Protein AF-A0A3E0I790-F1 (afdb_monomer_lite)

Organism: NCBI:txid1045776

InterPro domains:
  IPR012951 Berberine/berberine-like [PF08031] (32-74)
  IPR016169 FAD-binding, type PCMH, subdomain 2 [G3DSA:3.30.465.10] (44-74)

Secondary structure (DSSP, 8-state):
--------HHHHHHHHHHHHHHHHHHH-S---TTS--TT-TTHHHHHHGGGHHHHHHHHHHH-TT-TT--TT--

Radius of gyration: 16.36 Å; chains: 1; bounding box: 40×33×42 Å

Structure (mmCIF, N/CA/C/O backbone):
data_AF-A0A3E0I790-F1
#
_entry.id   AF-A0A3E0I790-F1
#
loop_
_atom_site.group_PDB
_atom_site.id
_atom_site.type_symbol
_atom_site.label_atom_id
_atom_site.label_alt_id
_atom_site.label_comp_id
_atom_site.label_asym_id
_atom_site.label_entity_id
_atom_site.label_seq_id
_atom_site.pdbx_PDB_ins_code
_atom_site.Cartn_x
_atom_site.Cartn_y
_atom_site.Cartn_z
_atom_site.occupancy
_atom_site.B_iso_or_equiv
_atom_site.auth_seq_id
_atom_site.auth_comp_id
_atom_site.auth_asym_id
_atom_site.auth_atom_id
_atom_site.pdbx_PDB_model_num
ATOM 1 N N . MET A 1 1 ? 27.766 16.342 -24.827 1.00 37.12 1 MET A N 1
ATOM 2 C CA . MET A 1 1 ? 26.597 15.440 -24.785 1.00 37.12 1 MET A CA 1
ATOM 3 C C . MET A 1 1 ? 25.989 15.538 -23.392 1.00 37.12 1 MET A C 1
ATOM 5 O O . MET A 1 1 ? 26.569 15.030 -22.443 1.00 37.12 1 MET A O 1
ATOM 9 N N . THR A 1 2 ? 24.919 16.303 -23.227 1.00 39.16 2 THR A N 1
ATOM 10 C CA . THR A 1 2 ? 24.288 16.575 -21.928 1.00 39.16 2 THR A CA 1
ATOM 11 C C . THR A 1 2 ? 23.371 15.410 -21.555 1.00 39.16 2 THR A C 1
ATOM 13 O O . THR A 1 2 ? 22.295 15.278 -22.126 1.00 39.16 2 THR A O 1
ATOM 16 N N . ASN A 1 3 ? 23.786 14.556 -20.615 1.00 44.00 3 ASN A N 1
ATOM 17 C CA . ASN A 1 3 ? 22.895 13.560 -20.020 1.00 44.00 3 ASN A CA 1
ATOM 18 C C . ASN A 1 3 ? 22.185 14.202 -18.821 1.00 44.00 3 ASN A C 1
ATOM 20 O O . ASN A 1 3 ? 22.745 14.301 -17.732 1.00 44.00 3 ASN A O 1
ATOM 24 N N . GLN A 1 4 ? 20.981 14.716 -19.043 1.00 55.12 4 GLN A N 1
ATOM 25 C CA . GLN A 1 4 ? 20.105 15.224 -17.989 1.00 55.12 4 GLN A CA 1
ATOM 26 C C . GLN A 1 4 ? 18.814 14.417 -18.047 1.00 55.12 4 GLN A C 1
ATOM 28 O O . GLN A 1 4 ? 17.811 14.860 -18.601 1.00 55.12 4 GLN A O 1
ATOM 33 N N . VAL A 1 5 ? 18.852 13.208 -17.490 1.00 59.53 5 VAL A N 1
ATOM 34 C CA . VAL A 1 5 ? 17.631 12.459 -17.204 1.00 59.53 5 VAL A CA 1
ATOM 35 C C . VAL A 1 5 ? 16.981 13.138 -16.001 1.00 59.53 5 VAL A C 1
ATOM 37 O O . VAL A 1 5 ? 17.379 12.926 -14.860 1.00 59.53 5 VAL A O 1
ATOM 40 N N . ARG A 1 6 ? 16.007 14.014 -16.248 1.00 57.44 6 ARG A N 1
ATOM 41 C CA . ARG A 1 6 ? 15.013 14.356 -15.227 1.00 57.44 6 ARG A CA 1
ATOM 42 C C . ARG A 1 6 ? 13.865 13.364 -15.370 1.00 57.44 6 ARG A C 1
ATOM 44 O O . ARG A 1 6 ? 12.810 13.730 -15.872 1.00 57.44 6 ARG A O 1
ATOM 51 N N . THR A 1 7 ? 14.083 12.104 -14.999 1.00 70.12 7 THR A N 1
ATOM 52 C CA . THR A 1 7 ? 12.977 11.157 -14.832 1.00 70.12 7 THR A CA 1
ATOM 53 C C . THR A 1 7 ? 12.221 11.595 -13.592 1.00 70.12 7 THR A C 1
ATOM 55 O O . THR A 1 7 ? 12.790 11.717 -12.505 1.00 70.12 7 THR A O 1
ATOM 58 N N . THR A 1 8 ? 10.937 11.901 -13.744 1.00 88.38 8 THR A N 1
ATOM 59 C CA . THR A 1 8 ? 10.085 12.097 -12.574 1.00 88.38 8 THR A CA 1
ATOM 60 C C . THR A 1 8 ? 9.969 10.770 -11.818 1.00 88.38 8 THR A C 1
ATOM 62 O O . THR A 1 8 ? 10.213 9.698 -12.375 1.00 88.38 8 THR A O 1
ATOM 65 N N . THR A 1 9 ? 9.537 10.797 -10.555 1.00 83.88 9 THR A N 1
ATOM 66 C CA . THR A 1 9 ? 9.228 9.556 -9.823 1.00 83.88 9 THR A CA 1
ATOM 67 C C . THR A 1 9 ? 8.190 8.702 -10.563 1.00 83.88 9 THR A C 1
ATOM 69 O O . THR A 1 9 ? 8.232 7.479 -10.479 1.00 83.88 9 THR A O 1
ATOM 72 N N . ALA A 1 10 ? 7.269 9.328 -11.303 1.00 84.44 10 ALA A N 1
ATOM 73 C CA . ALA A 1 10 ? 6.279 8.619 -12.108 1.00 84.44 10 ALA A CA 1
ATOM 74 C C . ALA A 1 10 ? 6.919 7.894 -13.303 1.00 84.44 10 ALA A C 1
ATOM 76 O O . ALA A 1 10 ? 6.562 6.755 -13.590 1.00 84.44 10 ALA A O 1
ATOM 77 N N . ASP A 1 11 ? 7.898 8.517 -13.960 1.00 88.62 11 ASP A N 1
ATOM 78 C CA . ASP A 1 11 ? 8.615 7.886 -15.072 1.00 88.62 11 ASP A CA 1
ATOM 79 C C . ASP A 1 11 ? 9.462 6.707 -14.582 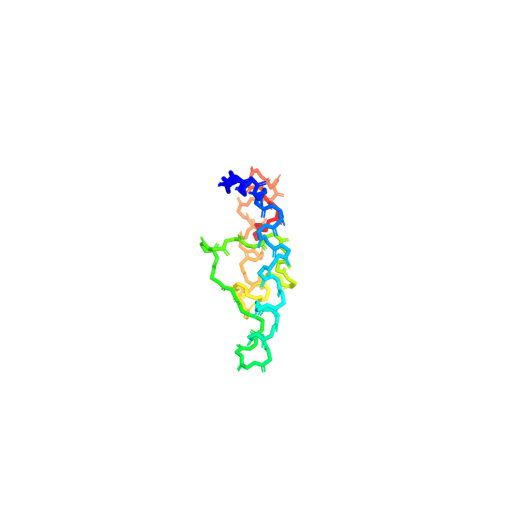1.00 88.62 11 ASP A C 1
ATOM 81 O O . ASP A 1 11 ? 9.398 5.626 -15.159 1.00 88.62 11 ASP A O 1
ATOM 85 N N . ALA A 1 12 ? 10.158 6.870 -13.452 1.00 87.81 12 ALA A N 1
ATOM 86 C CA . ALA A 1 12 ? 10.931 5.790 -12.842 1.00 87.81 12 ALA A CA 1
ATOM 87 C C . ALA A 1 12 ? 10.051 4.587 -12.444 1.00 87.81 12 ALA A C 1
ATOM 89 O O . ALA A 1 12 ? 10.439 3.440 -12.653 1.00 87.81 12 ALA A O 1
ATOM 90 N N . ARG A 1 13 ? 8.845 4.823 -11.905 1.00 86.19 13 ARG A N 1
ATOM 91 C CA . ARG A 1 13 ? 7.886 3.743 -11.599 1.00 86.19 13 ARG A CA 1
ATOM 92 C C . ARG A 1 13 ? 7.426 3.019 -12.854 1.00 86.19 13 ARG A C 1
ATOM 94 O O . ARG A 1 13 ? 7.455 1.792 -12.883 1.00 86.19 13 ARG A O 1
ATOM 101 N N . ARG A 1 14 ? 7.083 3.766 -13.908 1.00 87.44 14 ARG A N 1
ATOM 102 C CA . ARG A 1 14 ? 6.670 3.186 -15.192 1.00 87.44 14 ARG A CA 1
ATOM 103 C C . ARG A 1 14 ? 7.763 2.307 -15.799 1.00 87.44 14 ARG A C 1
ATOM 105 O O . ARG A 1 14 ? 7.451 1.248 -16.333 1.00 87.44 14 ARG A O 1
ATOM 112 N N . GLU A 1 15 ? 9.022 2.725 -15.709 1.00 91.19 15 GLU A N 1
ATOM 113 C CA . GLU A 1 15 ? 10.162 1.934 -16.186 1.00 91.19 15 GLU A CA 1
ATOM 114 C C . GLU A 1 15 ? 10.387 0.659 -15.356 1.00 91.19 15 GLU A C 1
ATOM 116 O O . GLU A 1 15 ? 10.742 -0.379 -15.913 1.00 91.19 15 GLU A O 1
ATOM 121 N N . LEU A 1 16 ? 10.154 0.706 -14.039 1.00 89.75 16 LEU A N 1
ATOM 122 C CA . LEU A 1 16 ? 10.345 -0.436 -13.136 1.00 89.75 16 LEU A CA 1
ATOM 123 C C . LEU A 1 16 ? 9.156 -1.407 -13.088 1.00 89.75 16 LEU A C 1
ATOM 125 O O . LEU A 1 16 ? 9.350 -2.572 -12.731 1.00 89.75 16 LEU A O 1
ATOM 129 N N . ALA A 1 17 ? 7.949 -0.968 -13.456 1.00 88.81 17 ALA A N 1
ATOM 130 C CA . ALA A 1 17 ? 6.730 -1.774 -13.374 1.00 88.81 17 ALA A CA 1
ATOM 131 C C . ALA A 1 17 ? 6.841 -3.145 -14.079 1.00 88.81 17 ALA A C 1
ATOM 133 O O . ALA A 1 17 ? 6.518 -4.145 -13.440 1.00 88.81 17 ALA A O 1
ATOM 134 N N . PRO A 1 18 ? 7.391 -3.270 -15.308 1.00 91.75 18 PRO A N 1
ATOM 135 C CA . PRO A 1 18 ? 7.527 -4.575 -15.959 1.00 91.75 18 PRO A CA 1
ATOM 136 C C . PRO A 1 18 ? 8.444 -5.544 -15.201 1.00 91.75 18 PRO A C 1
ATOM 138 O O . PRO A 1 18 ? 8.199 -6.749 -15.189 1.00 91.75 18 PRO A O 1
ATOM 141 N N . VAL A 1 19 ? 9.496 -5.030 -14.553 1.00 91.44 19 VAL A N 1
ATOM 142 C CA . VAL A 1 19 ? 10.410 -5.845 -13.739 1.00 91.44 19 VAL A CA 1
ATOM 143 C C . VAL A 1 19 ? 9.706 -6.302 -12.465 1.00 91.44 19 VAL A C 1
ATOM 145 O O . VAL A 1 19 ? 9.749 -7.489 -12.144 1.00 91.44 19 VAL A O 1
ATOM 148 N N . ARG A 1 20 ? 9.023 -5.386 -11.764 1.00 88.62 20 ARG A N 1
ATOM 149 C CA . ARG A 1 20 ? 8.212 -5.705 -10.577 1.00 88.62 20 ARG A CA 1
ATOM 150 C C . ARG A 1 20 ? 7.191 -6.800 -10.895 1.00 88.62 20 ARG A C 1
ATOM 152 O O . ARG A 1 20 ? 7.140 -7.809 -10.195 1.00 88.62 20 ARG A O 1
ATOM 159 N N . ASP A 1 21 ? 6.422 -6.620 -11.963 1.00 87.75 21 ASP A N 1
ATOM 160 C CA . ASP A 1 21 ? 5.343 -7.533 -12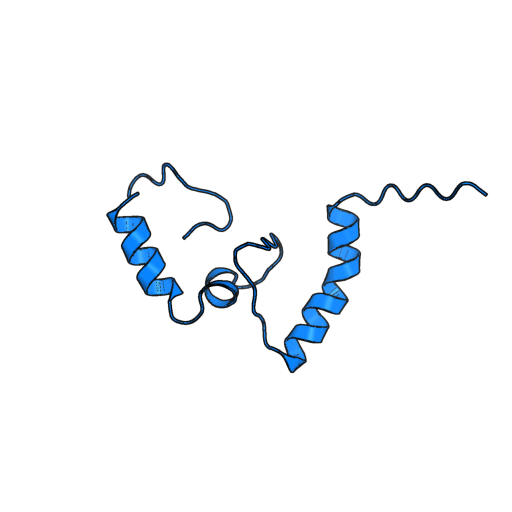.344 1.00 87.75 21 ASP A CA 1
ATOM 161 C C . ASP A 1 21 ? 5.901 -8.891 -12.805 1.00 87.75 21 ASP A C 1
ATOM 163 O O . ASP A 1 21 ? 5.379 -9.940 -12.424 1.00 87.75 21 ASP A O 1
ATOM 167 N N . GLY A 1 22 ? 7.020 -8.893 -13.540 1.00 91.44 22 GLY A N 1
ATOM 168 C CA . GLY A 1 22 ? 7.711 -10.116 -13.956 1.00 91.44 22 GLY A CA 1
ATOM 169 C C . GLY A 1 22 ? 8.243 -10.951 -12.786 1.00 91.44 22 GLY A C 1
ATOM 170 O O . GLY A 1 22 ? 8.170 -12.180 -12.819 1.00 91.44 22 GLY A O 1
ATOM 171 N N . LEU A 1 23 ? 8.724 -10.314 -11.712 1.00 89.88 23 LEU A N 1
ATOM 172 C CA . LEU A 1 23 ? 9.124 -11.019 -10.486 1.00 89.88 23 LEU A CA 1
ATOM 173 C C . LEU A 1 23 ? 7.924 -11.646 -9.761 1.00 89.88 23 LEU A C 1
ATOM 175 O O . LEU A 1 23 ? 8.066 -12.706 -9.146 1.00 89.88 23 LEU A O 1
ATOM 179 N N . GLY A 1 24 ? 6.735 -11.048 -9.885 1.00 87.31 24 GLY A N 1
ATOM 180 C CA . GLY A 1 24 ? 5.494 -11.567 -9.308 1.00 87.31 24 GLY A CA 1
ATOM 181 C C . GLY A 1 24 ? 5.140 -12.983 -9.775 1.00 87.31 24 GLY A C 1
ATOM 182 O O . GLY A 1 24 ? 4.563 -13.748 -9.005 1.00 87.31 24 GLY A O 1
ATOM 183 N N . GLN A 1 25 ? 5.556 -13.388 -10.981 1.00 88.00 25 GLN A N 1
ATOM 184 C CA . GLN A 1 25 ? 5.385 -14.764 -11.468 1.00 88.00 25 GLN A CA 1
ATOM 185 C C . GLN A 1 25 ? 6.108 -15.802 -10.592 1.00 88.00 25 GLN A C 1
ATOM 187 O O . GLN A 1 25 ? 5.642 -16.932 -10.460 1.00 88.00 25 GLN A O 1
ATOM 192 N N . TRP A 1 26 ? 7.250 -15.435 -10.010 1.00 89.88 26 TRP A N 1
ATOM 193 C CA . TRP A 1 26 ? 8.116 -16.353 -9.268 1.00 89.88 26 TRP A CA 1
ATOM 194 C C . TRP A 1 26 ? 7.905 -16.264 -7.760 1.00 89.88 26 TRP A C 1
ATOM 196 O O . TRP A 1 26 ? 7.993 -17.272 -7.063 1.00 89.88 26 TRP A O 1
ATOM 206 N N . PHE A 1 27 ? 7.616 -15.062 -7.261 1.00 87.19 27 PHE A N 1
ATOM 207 C CA . PHE A 1 27 ? 7.542 -14.780 -5.827 1.00 87.19 27 PHE A CA 1
ATOM 208 C C . PHE A 1 27 ? 6.127 -14.452 -5.341 1.00 87.19 27 PHE A C 1
ATOM 210 O O . PHE A 1 27 ? 5.934 -14.241 -4.145 1.00 87.19 27 PHE A O 1
ATOM 217 N N . GLY A 1 28 ? 5.139 -14.414 -6.239 1.00 85.62 28 GLY A N 1
ATOM 218 C CA . GLY A 1 28 ? 3.808 -13.882 -5.960 1.00 85.62 28 GLY A CA 1
ATOM 219 C C . GLY A 1 28 ? 3.803 -12.356 -5.832 1.00 85.62 28 GLY A C 1
ATOM 220 O O . GLY A 1 28 ? 4.848 -11.706 -5.765 1.00 85.62 28 GLY A O 1
ATOM 221 N N . VAL A 1 29 ? 2.606 -11.771 -5.780 1.00 84.62 29 VAL A N 1
ATOM 222 C CA . VAL A 1 29 ? 2.434 -10.335 -5.519 1.00 84.62 29 VAL A CA 1
ATOM 223 C C . VAL A 1 29 ? 2.505 -10.108 -4.011 1.00 84.62 29 VAL A C 1
ATOM 225 O O . VAL A 1 29 ? 1.533 -10.329 -3.293 1.00 84.62 29 VAL A O 1
ATOM 228 N N . ASN A 1 30 ? 3.677 -9.701 -3.533 1.00 87.00 30 ASN A N 1
ATOM 229 C CA . ASN A 1 30 ? 3.950 -9.431 -2.125 1.00 87.00 30 ASN A CA 1
ATOM 230 C C . ASN A 1 30 ? 4.644 -8.076 -1.979 1.00 87.00 30 ASN A C 1
ATOM 232 O O . ASN A 1 30 ? 5.363 -7.632 -2.874 1.00 87.00 30 ASN A O 1
ATOM 236 N N . GLY A 1 31 ? 4.457 -7.432 -0.833 1.00 91.62 31 GLY A N 1
ATOM 237 C CA . GLY A 1 31 ? 5.085 -6.160 -0.518 1.00 91.62 31 GLY A CA 1
ATOM 238 C C . GLY A 1 31 ? 5.487 -6.087 0.945 1.00 91.62 31 GLY A C 1
ATOM 239 O O . GLY A 1 31 ? 4.922 -6.757 1.806 1.00 91.62 31 GLY A O 1
ATOM 240 N N . PHE A 1 32 ? 6.444 -5.215 1.244 1.00 93.69 32 PHE A N 1
ATOM 241 C CA . PHE A 1 32 ? 6.755 -4.840 2.615 1.00 93.69 32 PHE A CA 1
ATOM 242 C C . PHE A 1 32 ? 6.194 -3.447 2.888 1.00 93.69 32 PHE A C 1
ATOM 244 O O . PHE A 1 32 ? 6.485 -2.519 2.141 1.00 93.69 32 PHE A O 1
ATOM 251 N N . VAL A 1 33 ? 5.396 -3.296 3.948 1.00 94.19 33 VAL A N 1
ATOM 252 C CA . VAL A 1 33 ? 4.606 -2.075 4.212 1.00 94.19 33 VAL A CA 1
ATOM 253 C C . VAL A 1 33 ? 5.445 -0.792 4.309 1.00 94.19 33 VAL A C 1
ATOM 255 O O . VAL A 1 33 ? 4.960 0.282 3.973 1.00 94.19 33 VAL A O 1
ATOM 258 N N . ASN A 1 34 ? 6.726 -0.887 4.683 1.00 95.44 34 ASN A N 1
ATOM 259 C CA . ASN A 1 34 ? 7.627 0.274 4.729 1.00 95.44 34 ASN A CA 1
ATOM 260 C C . ASN A 1 34 ? 8.163 0.702 3.348 1.00 95.44 34 ASN A C 1
ATOM 262 O O . ASN A 1 34 ? 8.841 1.723 3.248 1.00 95.44 34 ASN A O 1
ATOM 266 N N . TYR A 1 35 ? 7.858 -0.050 2.288 1.00 92.56 35 TYR A N 1
ATOM 267 C CA . TYR A 1 35 ? 8.144 0.275 0.891 1.00 92.56 35 TYR A CA 1
ATOM 268 C C . TYR A 1 35 ? 6.821 0.442 0.133 1.00 92.56 35 TYR A C 1
ATOM 270 O O . TYR A 1 35 ? 6.399 -0.415 -0.645 1.00 92.56 35 TYR A O 1
ATOM 278 N N . ILE A 1 36 ? 6.143 1.554 0.425 1.00 91.19 36 ILE A N 1
ATOM 279 C CA . ILE A 1 36 ? 4.833 1.894 -0.137 1.00 91.19 36 ILE A CA 1
ATOM 280 C C . ILE A 1 36 ? 4.945 2.080 -1.656 1.00 91.19 36 ILE A C 1
ATOM 282 O O . ILE A 1 36 ? 5.656 2.967 -2.137 1.00 91.19 36 ILE A O 1
ATOM 286 N N . ASP A 1 37 ? 4.200 1.264 -2.396 1.00 91.12 37 ASP A N 1
ATOM 287 C CA . ASP A 1 37 ? 4.052 1.325 -3.844 1.00 91.12 37 ASP A CA 1
ATOM 288 C C . ASP A 1 37 ? 2.592 1.689 -4.177 1.00 91.12 37 ASP A C 1
ATOM 290 O O . ASP A 1 37 ? 1.700 0.841 -4.059 1.00 91.12 37 ASP A O 1
ATOM 294 N N . PRO A 1 38 ? 2.327 2.940 -4.610 1.00 91.12 38 PRO A N 1
ATOM 295 C CA . PRO A 1 38 ? 0.988 3.387 -4.995 1.00 91.12 38 PRO A CA 1
ATOM 296 C C . PRO A 1 38 ? 0.347 2.570 -6.124 1.00 91.12 38 PRO A C 1
ATOM 298 O O . PRO A 1 38 ? -0.867 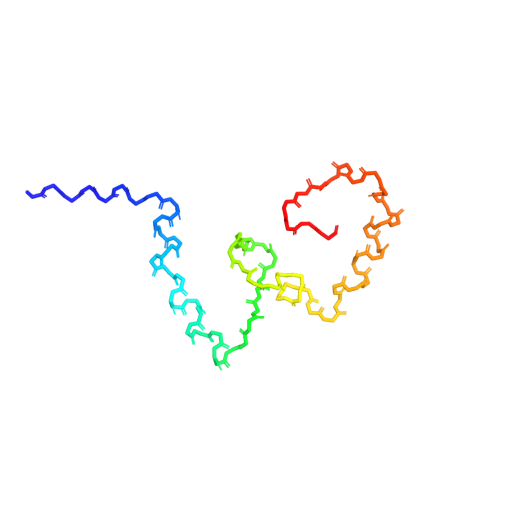2.635 -6.298 1.00 91.12 38 PRO A O 1
ATOM 301 N N . GLU A 1 39 ? 1.147 1.834 -6.898 1.00 88.88 39 GLU A N 1
ATOM 302 C CA . GLU A 1 39 ? 0.708 1.039 -8.045 1.00 88.88 39 GLU A CA 1
ATOM 303 C C . GLU A 1 39 ? 0.579 -0.459 -7.715 1.00 88.88 39 GLU A C 1
ATOM 305 O O . GLU A 1 39 ? 0.248 -1.253 -8.596 1.00 88.88 39 GLU A O 1
ATOM 310 N N . LEU A 1 40 ? 0.813 -0.862 -6.459 1.00 90.06 40 LEU A N 1
ATOM 311 C CA . LEU A 1 40 ? 0.700 -2.256 -6.036 1.00 90.06 40 LEU A CA 1
ATOM 312 C C . LEU A 1 40 ? -0.764 -2.714 -6.040 1.00 90.06 40 LEU A C 1
ATOM 314 O O . LEU A 1 40 ? -1.586 -2.269 -5.229 1.00 90.06 40 LEU A O 1
ATOM 318 N N . ALA A 1 41 ? -1.081 -3.634 -6.950 1.00 88.12 41 ALA A N 1
ATOM 319 C CA . ALA A 1 41 ? -2.380 -4.293 -7.006 1.00 88.12 41 ALA A CA 1
ATOM 320 C C . ALA A 1 41 ? -2.655 -5.073 -5.710 1.00 88.12 41 ALA A C 1
ATOM 322 O O . ALA A 1 41 ? -1.742 -5.637 -5.107 1.00 88.12 41 ALA A O 1
ATOM 323 N N . ASP A 1 42 ? -3.917 -5.083 -5.271 1.00 91.62 42 ASP A N 1
ATOM 324 C CA . ASP A 1 42 ? -4.373 -5.788 -4.066 1.00 91.62 42 ASP A CA 1
ATOM 325 C C . ASP A 1 42 ? -3.494 -5.551 -2.824 1.00 91.62 42 ASP A C 1
ATOM 327 O O . ASP A 1 42 ? -3.297 -6.441 -1.994 1.00 91.62 42 ASP A O 1
ATOM 331 N N . TRP A 1 43 ? -2.987 -4.320 -2.667 1.00 94.94 43 TRP A N 1
ATOM 332 C CA . TRP A 1 43 ? -1.982 -3.941 -1.666 1.00 94.94 43 TRP A CA 1
ATOM 333 C C . TRP A 1 43 ? -2.276 -4.421 -0.238 1.00 94.94 43 TRP A C 1
ATOM 335 O O . TRP A 1 43 ? -1.351 -4.746 0.498 1.00 94.94 43 TRP A O 1
ATOM 345 N N . ARG A 1 44 ? -3.549 -4.516 0.177 1.00 95.38 44 ARG A N 1
ATOM 346 C CA . ARG A 1 44 ? -3.912 -5.051 1.503 1.00 95.38 44 ARG A CA 1
ATOM 347 C C . ARG A 1 44 ? -3.450 -6.495 1.667 1.00 95.38 44 ARG A C 1
ATOM 349 O O . ARG A 1 44 ? -2.837 -6.832 2.676 1.00 95.38 44 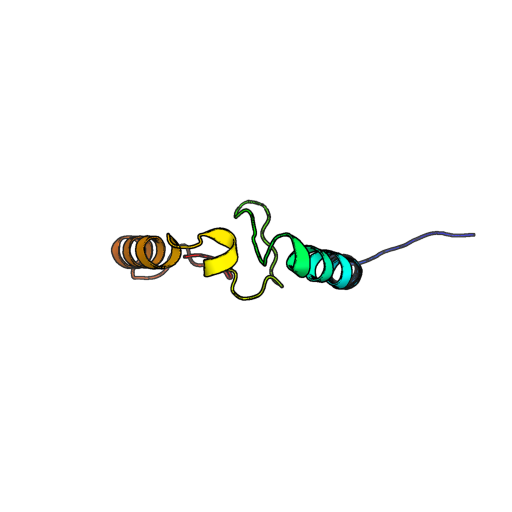ARG A O 1
ATOM 356 N N . GLN A 1 45 ? -3.731 -7.330 0.671 1.00 95.44 45 GLN A N 1
ATOM 357 C CA . GLN A 1 45 ? -3.295 -8.720 0.654 1.00 95.44 45 GLN A CA 1
ATOM 358 C C . GLN A 1 45 ? -1.781 -8.801 0.450 1.00 95.44 45 GLN A C 1
ATOM 360 O O . GLN A 1 45 ? -1.125 -9.566 1.148 1.00 95.44 45 GLN A O 1
ATOM 365 N N . ALA A 1 46 ? -1.222 -7.986 -0.447 1.00 94.50 46 ALA A N 1
ATOM 366 C CA . ALA A 1 46 ? 0.209 -8.007 -0.739 1.00 94.50 46 ALA A CA 1
ATOM 367 C C . ALA A 1 46 ? 1.075 -7.604 0.472 1.00 94.50 46 ALA A C 1
ATOM 369 O O . ALA A 1 46 ? 2.139 -8.182 0.674 1.00 94.50 46 ALA A O 1
ATOM 370 N N . TYR A 1 47 ? 0.627 -6.643 1.291 1.00 96.56 47 TYR A N 1
ATOM 371 C CA . TYR A 1 47 ? 1.359 -6.190 2.480 1.00 96.56 47 TYR A CA 1
ATOM 372 C C . TYR A 1 47 ? 1.080 -7.013 3.734 1.00 96.56 47 TYR A C 1
ATOM 374 O O . TYR A 1 47 ? 1.989 -7.244 4.530 1.00 96.56 47 TYR A O 1
ATOM 382 N N . PHE A 1 48 ? -0.172 -7.417 3.955 1.00 96.12 48 PHE A N 1
ATOM 383 C CA . PHE A 1 48 ? -0.589 -7.974 5.245 1.00 96.12 48 PHE A CA 1
ATOM 384 C C . PHE A 1 48 ? -1.012 -9.439 5.169 1.00 96.12 48 PHE A C 1
ATOM 386 O O . PHE A 1 48 ? -1.183 -10.080 6.210 1.00 96.12 48 PHE A O 1
ATOM 393 N N . GLY A 1 49 ? -1.173 -9.985 3.964 1.00 95.12 49 GLY A N 1
ATOM 394 C CA . GLY A 1 49 ? -1.631 -11.349 3.745 1.00 95.12 49 GLY A CA 1
ATOM 395 C C . GLY A 1 49 ? -2.911 -11.651 4.525 1.00 95.12 49 GLY A C 1
ATOM 396 O O . GLY A 1 49 ? -3.826 -10.832 4.621 1.00 95.12 49 GLY A O 1
ATOM 397 N N . ALA A 1 50 ? -2.931 -12.813 5.178 1.00 96.38 50 ALA A N 1
ATOM 398 C CA . ALA A 1 50 ? -4.045 -13.258 6.015 1.00 96.38 50 ALA A CA 1
ATOM 399 C C . ALA A 1 50 ? -4.367 -12.328 7.206 1.00 96.38 50 ALA A C 1
ATOM 401 O O . ALA A 1 50 ? -5.436 -12.453 7.799 1.00 96.38 50 ALA A O 1
ATOM 402 N N . ASN A 1 51 ? -3.482 -11.388 7.559 1.00 97.19 51 ASN A N 1
ATOM 403 C CA . ASN A 1 51 ? -3.729 -10.439 8.646 1.00 97.19 51 ASN A CA 1
ATOM 404 C C . ASN A 1 51 ? -4.594 -9.247 8.219 1.00 97.19 51 ASN A C 1
ATOM 406 O O . ASN A 1 51 ? -5.100 -8.540 9.092 1.00 97.19 51 ASN A O 1
ATOM 410 N N . ALA A 1 52 ? -4.784 -9.016 6.912 1.00 96.75 52 ALA A N 1
ATOM 411 C CA . ALA A 1 52 ? -5.509 -7.852 6.406 1.00 96.75 52 ALA A CA 1
ATOM 412 C C . ALA A 1 52 ? -6.917 -7.682 7.023 1.00 96.75 52 ALA A C 1
ATOM 414 O O . ALA A 1 52 ? -7.223 -6.570 7.459 1.00 96.75 52 ALA A O 1
ATOM 415 N N . PRO A 1 53 ? -7.756 -8.735 7.158 1.00 97.62 53 PRO A N 1
ATOM 416 C CA . PRO A 1 53 ? -9.084 -8.588 7.759 1.00 97.62 53 PRO A CA 1
ATOM 417 C C . PRO A 1 53 ? -9.034 -8.191 9.240 1.00 97.62 53 PRO A C 1
ATOM 419 O O . PRO A 1 53 ? -9.783 -7.319 9.671 1.00 97.62 53 PRO A O 1
ATOM 422 N N . ARG A 1 54 ? -8.116 -8.779 10.019 1.00 98.44 54 ARG A N 1
ATOM 423 C CA . ARG A 1 54 ? -7.967 -8.469 11.450 1.00 98.44 54 ARG A CA 1
ATOM 424 C C . ARG A 1 54 ? -7.442 -7.051 11.667 1.00 98.44 54 ARG A C 1
ATOM 426 O O . ARG A 1 54 ? -7.894 -6.367 12.578 1.00 98.44 54 ARG A O 1
ATOM 433 N N . LEU A 1 55 ? -6.486 -6.606 10.851 1.00 98.31 55 LEU A N 1
ATOM 434 C CA . LEU A 1 55 ? -5.967 -5.239 10.933 1.00 98.31 55 LEU A CA 1
ATOM 435 C C . LEU A 1 55 ? -7.048 -4.210 10.602 1.00 98.31 55 LEU A C 1
ATOM 437 O O . LEU A 1 55 ? -7.132 -3.199 11.291 1.00 98.31 55 LEU A O 1
ATOM 441 N N . ARG A 1 56 ? -7.908 -4.501 9.618 1.00 97.44 56 ARG A N 1
ATOM 442 C CA . ARG A 1 56 ? -9.068 -3.666 9.295 1.00 97.44 56 ARG A CA 1
ATOM 443 C C . ARG A 1 56 ? -10.030 -3.539 10.473 1.00 97.44 56 ARG A C 1
ATOM 445 O O . ARG A 1 56 ? -10.391 -2.429 10.835 1.00 97.44 56 ARG A O 1
ATOM 452 N N . GLU A 1 57 ? -10.377 -4.654 11.113 1.00 98.44 57 GLU A N 1
ATOM 453 C CA . GLU A 1 57 ? -11.239 -4.648 12.305 1.00 98.44 57 GLU A CA 1
ATOM 454 C C . GLU A 1 57 ? -10.642 -3.804 13.447 1.00 98.44 57 GLU A C 1
ATOM 456 O O . GLU A 1 57 ? -11.352 -3.057 14.119 1.00 98.44 57 GLU A O 1
ATOM 461 N N . ILE A 1 58 ? -9.329 -3.910 13.670 1.00 98.50 58 ILE A N 1
ATOM 462 C CA . ILE A 1 58 ? -8.622 -3.130 14.695 1.00 98.50 58 ILE A CA 1
ATOM 463 C C . ILE A 1 58 ? -8.635 -1.638 14.338 1.00 98.50 58 ILE A C 1
ATOM 465 O O . ILE A 1 58 ? -8.914 -0.818 15.212 1.00 98.50 58 ILE A O 1
ATOM 469 N N . ALA A 1 59 ? -8.364 -1.287 13.079 1.00 98.12 59 ALA A N 1
ATOM 470 C CA . ALA A 1 59 ? -8.397 0.096 12.612 1.00 98.12 59 ALA A CA 1
ATOM 471 C C . ALA A 1 59 ? -9.795 0.707 12.785 1.00 98.12 59 ALA A C 1
ATOM 473 O O . ALA A 1 59 ? -9.922 1.750 13.416 1.00 98.12 59 ALA A O 1
ATOM 474 N N . ASP A 1 60 ? -10.848 0.008 12.355 1.00 97.88 60 ASP A N 1
ATOM 475 C CA . ASP A 1 60 ? -12.232 0.484 12.467 1.00 97.88 60 ASP A CA 1
ATOM 476 C C . ASP A 1 60 ? -12.675 0.647 13.941 1.00 97.88 60 ASP A C 1
ATOM 478 O O . ASP A 1 60 ? -13.487 1.516 14.260 1.00 97.88 60 ASP A O 1
ATOM 482 N N . ARG A 1 61 ? -12.126 -0.155 14.868 1.00 98.56 61 ARG A N 1
ATOM 483 C CA . ARG A 1 61 ? -12.386 -0.033 16.316 1.00 98.56 61 ARG A CA 1
ATOM 484 C C . ARG A 1 61 ? -11.718 1.189 16.944 1.00 98.56 61 ARG A C 1
ATOM 486 O O . ARG A 1 61 ? -12.285 1.775 17.865 1.00 98.56 61 ARG A O 1
ATOM 493 N N . HIS A 1 62 ? -10.495 1.506 16.527 1.00 98.44 62 HIS A N 1
ATOM 494 C CA . HIS A 1 62 ? -9.653 2.505 17.192 1.00 98.44 62 HIS A CA 1
ATOM 495 C C . HIS A 1 62 ? -9.618 3.864 16.483 1.00 98.44 62 HIS A C 1
ATOM 497 O O . HIS A 1 62 ? -9.336 4.862 17.139 1.00 98.44 62 HIS A O 1
ATOM 503 N N . ASP A 1 63 ? -9.927 3.911 15.188 1.00 98.38 63 ASP A N 1
ATOM 504 C CA . ASP A 1 63 ? -10.020 5.126 14.376 1.00 98.38 63 ASP A CA 1
ATOM 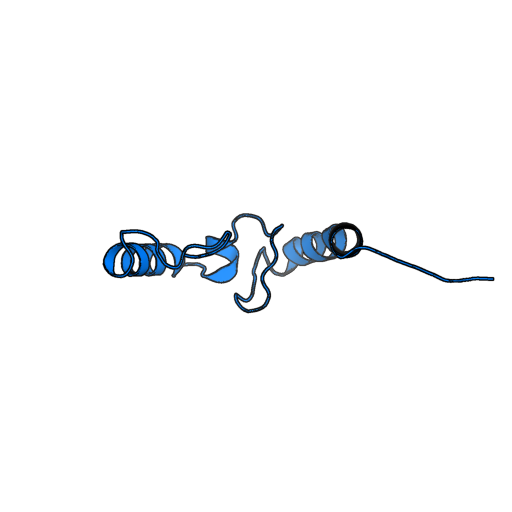505 C C . ASP A 1 63 ? -11.301 5.119 13.508 1.00 98.38 63 ASP A C 1
ATOM 507 O O . ASP A 1 63 ? -11.227 5.152 12.276 1.00 98.38 63 ASP A O 1
ATOM 511 N N . PRO A 1 64 ? -12.501 5.047 14.124 1.00 97.31 64 PRO A N 1
ATOM 512 C CA . PRO A 1 64 ? -13.768 4.948 13.388 1.00 97.31 64 PRO A CA 1
ATOM 513 C C . PRO A 1 64 ? -14.033 6.160 12.481 1.00 97.31 64 PRO A C 1
ATOM 515 O O . PRO A 1 64 ? -14.655 6.022 11.427 1.00 97.31 64 PRO A O 1
ATOM 518 N N . ASP A 1 65 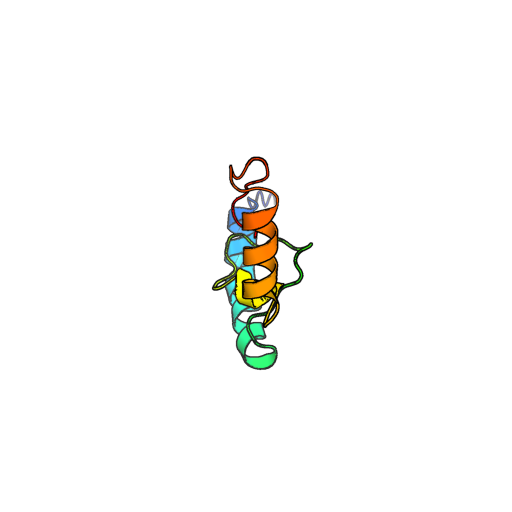? -13.518 7.332 12.858 1.00 97.81 65 ASP A N 1
ATOM 519 C CA . ASP A 1 65 ? -13.645 8.578 12.095 1.00 97.81 65 ASP A CA 1
ATOM 520 C C . ASP A 1 65 ? -12.525 8.760 11.057 1.00 97.81 65 ASP A C 1
ATOM 522 O O . ASP A 1 65 ? -12.524 9.734 10.300 1.00 97.81 65 ASP A O 1
ATOM 526 N N . ARG A 1 66 ? -11.594 7.800 10.978 1.00 96.62 66 ARG A N 1
ATOM 527 C CA . ARG A 1 66 ? -10.504 7.748 9.999 1.00 96.62 66 ARG A CA 1
ATOM 528 C C . ARG A 1 66 ? -9.580 8.973 10.046 1.00 96.62 66 ARG A C 1
ATOM 530 O O . ARG A 1 66 ? -9.121 9.447 9.002 1.00 96.62 66 ARG A O 1
ATOM 537 N N . LEU A 1 67 ? -9.289 9.477 11.244 1.00 98.31 67 LEU A N 1
ATOM 538 C CA . LEU A 1 67 ? -8.390 10.607 11.485 1.00 98.31 67 LEU A CA 1
ATOM 539 C C . LEU A 1 67 ? -6.979 10.354 10.932 1.00 98.31 67 LEU A C 1
ATOM 541 O O . LEU A 1 67 ? -6.319 11.291 10.483 1.00 98.31 67 LEU A O 1
ATOM 545 N N . PHE A 1 68 ? -6.524 9.098 10.923 1.00 97.38 68 PHE A N 1
ATOM 546 C CA . PHE A 1 68 ? -5.199 8.703 10.438 1.00 97.38 68 PHE A CA 1
ATOM 547 C C . PHE A 1 68 ? -5.223 8.127 9.014 1.00 97.38 68 PHE A C 1
ATOM 549 O O . PHE A 1 68 ? -4.301 7.414 8.611 1.00 97.38 68 PHE A O 1
ATOM 556 N N . ALA A 1 69 ? -6.263 8.416 8.227 1.00 96.25 69 ALA A N 1
ATOM 557 C CA . ALA A 1 69 ? -6.388 7.895 6.872 1.00 96.25 69 ALA A CA 1
ATOM 558 C C . ALA A 1 69 ? -5.285 8.380 5.920 1.00 96.25 69 ALA A C 1
ATOM 560 O O . ALA A 1 69 ? -4.948 9.560 5.843 1.00 96.25 69 ALA A O 1
ATOM 561 N N . PHE A 1 70 ? -4.810 7.454 5.088 1.00 95.62 70 PHE A N 1
ATOM 562 C CA . PHE A 1 70 ? -3.958 7.718 3.929 1.00 95.62 70 PHE A CA 1
ATOM 563 C C . PHE A 1 70 ? -4.249 6.678 2.823 1.00 95.62 70 PHE A C 1
ATOM 565 O O . PHE A 1 70 ? -4.941 5.689 3.091 1.00 95.62 70 PHE A O 1
ATOM 572 N N . PRO A 1 71 ? -3.767 6.864 1.575 1.00 94.50 71 PRO A N 1
ATOM 573 C CA . PRO A 1 71 ? -4.204 6.064 0.421 1.00 94.50 71 PRO A CA 1
ATOM 574 C C . PRO A 1 71 ? -4.082 4.535 0.557 1.00 94.50 71 PRO A C 1
ATOM 576 O O . PRO A 1 71 ? -4.917 3.814 0.014 1.00 94.50 71 PRO A O 1
ATOM 579 N N . GLN A 1 72 ? -3.080 4.038 1.287 1.00 95.56 72 GLN A N 1
ATOM 580 C CA . GLN A 1 72 ? -2.848 2.605 1.532 1.00 95.56 72 GLN A CA 1
ATOM 581 C C . GLN A 1 72 ? -2.790 2.283 3.041 1.00 95.56 72 GLN A C 1
ATOM 583 O O . GLN A 1 72 ? -1.978 1.476 3.489 1.00 95.56 72 GLN A O 1
ATOM 588 N N . GLY A 1 73 ? -3.644 2.945 3.832 1.00 93.88 73 GLY A N 1
ATOM 589 C CA . GLY A 1 73 ? -3.836 2.670 5.262 1.00 93.88 73 GLY A CA 1
ATOM 590 C C . GLY A 1 73 ? -4.928 1.634 5.530 1.00 93.88 73 GLY A C 1
ATOM 591 O O . GLY A 1 73 ? -5.930 1.586 4.806 1.00 93.88 73 GLY A O 1
ATOM 592 N N . VAL A 1 74 ? -4.716 0.794 6.552 1.00 92.94 74 VAL A N 1
ATOM 593 C CA . VAL A 1 74 ? -5.691 -0.215 7.009 1.00 92.94 74 VAL A CA 1
ATOM 594 C C . VAL A 1 74 ? -6.937 0.427 7.591 1.00 92.94 74 VAL A C 1
ATOM 596 O O . VAL A 1 74 ? -6.820 1.467 8.264 1.00 92.94 74 VAL A O 1
#

pLDDT: mean 88.97, std 13.16, range [37.12, 98.56]

Sequence (74 aa):
MTNQVRTTTADARRELAPVRDGLGQWFGVNGFVNYIDPELADWRQAYFGANAPRLREIADRHDPDRLFAFPQGV

Foldseek 3Di:
DDPDPPQDPVNVCVVCVVVLVVVCVVVNQADDPVPDDLPRPPHLCRHQNPCSVVLVVVCCVPPVVCPVDDPRHD